Protein AF-A0A2T0FH58-F1 (afdb_monomer)

Sequence (122 aa):
MPPTRQWAKFFLYSGLCIGSGIIFVNYFVPSDEKFLSELSPELKAKYHAEKEIRARANQLMQQKMKDTQDKPAWLQGLKSSQKLERQILEEARKEVEQRTVAGELASERERLRELAEKEKKL

Secondary structure (DSSP, 8-state):
-PPPHHHHHHHHHHHHHHHHHHHHHHHHS--HHHHHHHS-HHHHHHHHHHHHHHHHHHHHHHHHHHHTTTS-TTTS----HHHHHHHHHHHHHHHHHHHHHHHHHHHHHHHHHHHHHHHTT-

pLDDT: mean 84.39, std 9.91, range [54.19, 96.0]

Structure (mmCIF, N/CA/C/O backbone):
data_AF-A0A2T0FH58-F1
#
_entry.id   AF-A0A2T0FH58-F1
#
loop_
_atom_site.group_PDB
_atom_site.id
_atom_site.type_symbol
_atom_site.label_atom_id
_atom_site.label_alt_id
_atom_site.label_comp_id
_atom_site.label_asym_id
_atom_site.label_entity_id
_atom_site.label_seq_id
_atom_site.pdbx_PDB_ins_code
_atom_site.Cartn_x
_atom_site.Cartn_y
_atom_site.Cartn_z
_atom_site.occupancy
_atom_site.B_iso_or_equiv
_atom_site.auth_seq_id
_atom_site.auth_comp_id
_atom_site.auth_asym_id
_atom_site.auth_atom_id
_atom_site.pdbx_PDB_model_num
ATOM 1 N N . MET A 1 1 ? 23.600 -25.531 -36.466 1.00 60.72 1 MET A N 1
ATOM 2 C CA . MET A 1 1 ? 24.921 -25.402 -35.809 1.00 60.72 1 MET A CA 1
ATOM 3 C C . MET A 1 1 ? 24.726 -25.652 -34.323 1.00 60.72 1 MET A C 1
ATOM 5 O O . MET A 1 1 ? 23.833 -25.021 -33.767 1.00 60.72 1 MET A O 1
ATOM 9 N N . PRO A 1 2 ? 25.454 -26.588 -33.690 1.00 70.81 2 PRO A N 1
ATOM 10 C CA . PRO A 1 2 ? 25.333 -26.796 -32.251 1.00 70.81 2 PRO A CA 1
ATOM 11 C C . PRO A 1 2 ? 25.766 -25.521 -31.508 1.00 70.81 2 PRO A C 1
ATOM 13 O O . PRO A 1 2 ? 26.695 -24.849 -31.970 1.00 70.81 2 PRO A O 1
ATOM 16 N N . PRO A 1 3 ? 25.122 -25.167 -30.381 1.00 68.00 3 PRO A N 1
ATOM 17 C CA . PRO A 1 3 ? 25.589 -24.062 -29.558 1.00 68.00 3 PRO A CA 1
ATOM 18 C C . PRO A 1 3 ? 27.035 -24.352 -29.152 1.00 68.00 3 PRO A C 1
ATOM 20 O O . PRO A 1 3 ? 27.355 -25.424 -28.633 1.00 68.00 3 PRO A O 1
ATOM 23 N N . THR A 1 4 ? 27.941 -23.420 -29.439 1.00 82.62 4 THR A N 1
ATOM 24 C CA . THR A 1 4 ? 29.345 -23.577 -29.054 1.00 82.62 4 THR A CA 1
ATOM 25 C C . THR A 1 4 ? 29.445 -23.645 -27.525 1.00 82.62 4 THR A C 1
ATOM 27 O O . THR A 1 4 ? 28.585 -23.129 -26.807 1.00 82.62 4 THR A O 1
ATOM 30 N N . ARG A 1 5 ? 30.512 -24.261 -26.989 1.00 83.88 5 ARG A N 1
ATOM 31 C CA . ARG A 1 5 ? 30.723 -24.421 -25.529 1.00 83.88 5 ARG A CA 1
ATOM 32 C C . ARG A 1 5 ? 30.584 -23.110 -24.733 1.00 83.88 5 ARG A C 1
ATOM 34 O O . ARG A 1 5 ? 30.316 -23.152 -23.538 1.00 83.88 5 ARG A O 1
ATOM 41 N N . GLN A 1 6 ? 30.774 -21.958 -25.375 1.00 83.44 6 GLN A N 1
ATOM 42 C CA . GLN A 1 6 ? 30.623 -20.633 -24.769 1.00 83.44 6 GLN A CA 1
ATOM 43 C C . GLN A 1 6 ? 29.151 -20.259 -24.520 1.00 83.44 6 GLN A C 1
ATOM 45 O O . GLN A 1 6 ? 28.831 -19.768 -23.441 1.00 83.44 6 GLN A O 1
ATOM 50 N N . TRP A 1 7 ? 28.244 -20.572 -25.451 1.00 86.88 7 TRP A N 1
ATOM 51 C CA . TRP A 1 7 ? 26.806 -20.324 -25.283 1.00 86.88 7 TRP A CA 1
ATOM 52 C C . TRP A 1 7 ? 26.197 -21.201 -24.187 1.00 86.88 7 TRP A C 1
ATOM 54 O O . TRP A 1 7 ? 25.405 -20.717 -23.385 1.00 86.88 7 TRP A O 1
ATOM 64 N N . ALA A 1 8 ? 26.632 -22.461 -24.078 1.00 87.38 8 ALA A N 1
ATOM 65 C CA . ALA A 1 8 ? 26.201 -23.346 -22.993 1.00 87.38 8 ALA A CA 1
ATOM 66 C C . ALA A 1 8 ? 26.561 -22.784 -21.602 1.00 87.38 8 ALA A C 1
ATOM 68 O O . ALA A 1 8 ? 25.734 -22.800 -20.693 1.00 87.38 8 ALA A O 1
ATOM 69 N N . LYS A 1 9 ? 27.770 -22.222 -21.447 1.00 87.12 9 LYS A N 1
ATOM 70 C CA . LYS A 1 9 ? 28.185 -21.548 -20.205 1.00 87.12 9 LYS A CA 1
ATOM 71 C C . LYS A 1 9 ? 27.330 -20.315 -19.918 1.00 87.12 9 LYS A C 1
ATOM 73 O O . LYS A 1 9 ? 26.918 -20.121 -18.783 1.00 87.12 9 LYS A O 1
ATOM 78 N N . PHE A 1 10 ? 27.038 -19.504 -20.933 1.00 91.69 10 PHE A N 1
ATOM 79 C CA . PHE A 1 10 ? 26.206 -18.310 -20.781 1.00 91.69 10 PHE A CA 1
ATOM 80 C C . PHE A 1 10 ? 24.790 -18.639 -20.282 1.00 91.69 10 PHE A C 1
ATOM 82 O O . PHE A 1 10 ? 24.310 -18.016 -19.333 1.00 91.69 10 PHE A O 1
ATOM 89 N N . PHE A 1 11 ? 24.143 -19.660 -20.853 1.00 90.81 11 PHE A N 1
ATOM 90 C CA . PHE A 1 11 ? 22.833 -20.121 -20.378 1.00 90.81 11 PHE A CA 1
ATOM 91 C C . PHE A 1 11 ? 22.890 -20.683 -18.954 1.00 90.81 11 PHE A C 1
ATOM 93 O O . PHE A 1 11 ? 21.988 -20.429 -18.160 1.00 90.81 11 PHE A O 1
ATOM 100 N N . LEU A 1 12 ? 23.972 -21.379 -18.596 1.00 93.75 12 LEU A N 1
ATOM 101 C CA . LEU A 1 12 ? 24.162 -21.882 -17.237 1.00 93.75 12 LEU A CA 1
ATOM 102 C C . LEU A 1 12 ? 24.313 -20.742 -16.219 1.00 93.75 12 LEU A C 1
ATOM 104 O O . LEU A 1 12 ? 23.627 -20.743 -15.203 1.00 93.75 12 LEU A O 1
ATOM 108 N N . TYR A 1 13 ? 25.171 -19.752 -16.487 1.00 95.19 13 TYR A N 1
ATOM 109 C CA . TYR A 1 13 ? 25.380 -18.621 -15.576 1.00 95.19 13 TYR A CA 1
ATOM 110 C C . TYR A 1 13 ? 24.146 -17.722 -15.461 1.00 95.19 13 TYR A C 1
ATOM 112 O O . TYR A 1 13 ? 23.808 -17.295 -14.360 1.00 95.19 13 TYR A O 1
ATOM 120 N N . SER A 1 14 ? 23.454 -17.452 -16.571 1.00 91.50 14 SER A N 1
ATOM 121 C CA . SER A 1 14 ? 22.208 -16.674 -16.544 1.00 91.50 14 SER A CA 1
ATOM 122 C C . SER A 1 14 ? 21.100 -17.412 -15.792 1.00 91.50 14 SER A C 1
ATOM 124 O O . SER A 1 14 ? 20.460 -16.817 -14.927 1.00 91.50 14 SER A O 1
ATOM 126 N N . GLY A 1 15 ? 20.937 -18.716 -16.032 1.00 95.31 15 GLY A N 1
ATOM 127 C CA . GLY A 1 15 ? 20.009 -19.556 -15.277 1.00 95.31 15 GLY A CA 1
ATOM 128 C C . GLY A 1 15 ? 20.339 -19.598 -13.784 1.00 95.31 15 GLY A C 1
ATOM 129 O O . GLY A 1 15 ? 19.440 -19.475 -12.959 1.00 95.31 15 GLY A O 1
ATOM 130 N N . LEU A 1 16 ? 21.623 -19.690 -13.427 1.00 96.00 16 LEU A N 1
ATOM 131 C CA . LEU A 1 16 ? 22.069 -19.685 -12.032 1.00 96.00 16 LEU A CA 1
ATOM 132 C C . LEU A 1 16 ? 21.828 -18.331 -11.348 1.00 96.00 16 LEU A C 1
ATOM 134 O O . LEU A 1 16 ? 21.441 -18.307 -10.187 1.00 96.00 16 LEU A O 1
ATOM 138 N N . CYS A 1 17 ? 22.012 -17.218 -12.061 1.00 94.25 17 CYS A N 1
A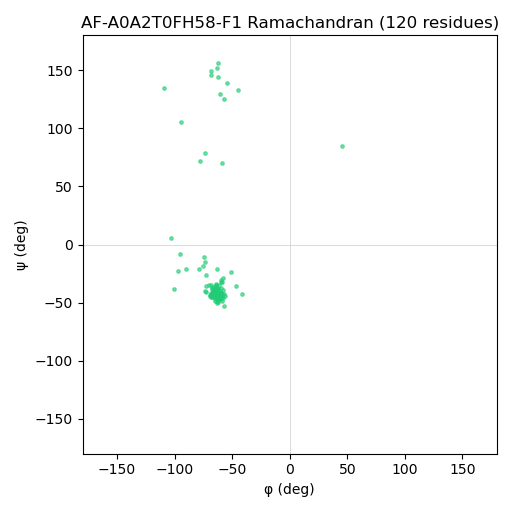TOM 139 C CA . CYS A 1 17 ? 21.757 -15.869 -11.548 1.00 94.25 17 CYS A CA 1
ATOM 140 C C . CYS A 1 17 ? 20.257 -15.608 -11.321 1.00 94.25 17 CYS A C 1
ATOM 142 O O . CYS A 1 17 ? 19.853 -15.085 -10.286 1.00 94.25 17 CYS A O 1
ATOM 144 N N . ILE A 1 18 ? 19.407 -16.021 -12.265 1.00 94.12 18 ILE A N 1
ATOM 145 C CA . ILE A 1 18 ? 17.950 -15.888 -12.124 1.00 94.12 18 ILE A CA 1
ATOM 146 C C . ILE A 1 18 ? 17.440 -16.833 -11.028 1.00 94.12 18 ILE A C 1
ATOM 148 O O . ILE A 1 18 ? 16.658 -16.431 -10.166 1.00 94.12 18 ILE A O 1
ATOM 152 N N . GLY A 1 19 ? 17.918 -18.079 -11.027 1.00 94.44 19 GLY A N 1
ATOM 153 C CA . GLY A 1 19 ? 17.563 -19.080 -10.026 1.00 94.44 19 GLY A CA 1
ATOM 154 C C . GLY A 1 19 ? 17.975 -18.667 -8.614 1.00 94.44 19 GLY A C 1
ATOM 155 O O . GLY A 1 19 ? 17.174 -18.797 -7.689 1.00 94.44 19 GLY A O 1
ATOM 156 N N . SER A 1 20 ? 19.178 -18.107 -8.441 1.00 94.00 20 SER A N 1
ATOM 157 C CA . SER A 1 20 ? 19.626 -17.605 -7.138 1.00 94.00 20 SER A CA 1
ATOM 158 C C . SER A 1 20 ? 18.767 -16.441 -6.648 1.00 94.00 20 SER A C 1
ATOM 160 O O . SER A 1 20 ? 18.435 -16.410 -5.466 1.00 94.00 20 SER A O 1
ATOM 162 N N . GLY A 1 21 ? 18.331 -15.546 -7.541 1.00 90.81 21 GLY A N 1
ATOM 163 C CA . GLY A 1 21 ? 17.406 -14.462 -7.206 1.00 90.81 21 GLY A CA 1
ATOM 164 C C . GLY A 1 21 ? 16.067 -14.969 -6.663 1.00 90.81 21 GLY A C 1
ATOM 165 O O . GLY A 1 21 ? 15.609 -14.503 -5.622 1.00 90.81 21 GLY A O 1
ATOM 166 N N . ILE A 1 22 ? 15.467 -15.970 -7.314 1.00 90.25 22 ILE A N 1
ATOM 167 C CA . ILE A 1 22 ? 14.194 -16.561 -6.867 1.00 90.25 22 ILE A CA 1
ATOM 168 C C . ILE A 1 22 ? 14.354 -17.239 -5.500 1.00 90.25 22 ILE A C 1
ATOM 170 O O . ILE A 1 22 ? 13.518 -17.051 -4.614 1.00 90.25 22 ILE A O 1
ATOM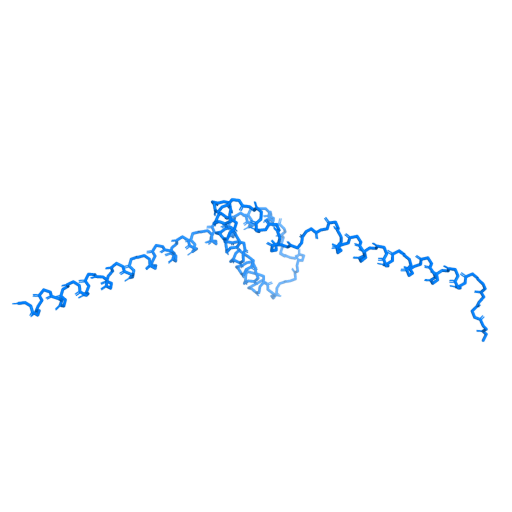 174 N N . ILE A 1 23 ? 15.442 -17.993 -5.306 1.00 91.06 23 ILE A N 1
ATOM 175 C CA . ILE A 1 23 ? 15.748 -18.634 -4.019 1.00 91.06 23 ILE A CA 1
ATOM 176 C C . ILE A 1 23 ? 15.908 -17.575 -2.926 1.00 91.06 23 ILE A C 1
ATOM 178 O O . ILE A 1 23 ? 15.355 -17.731 -1.839 1.00 91.06 23 ILE A O 1
ATOM 182 N N . PHE A 1 24 ? 16.613 -16.479 -3.218 1.00 90.94 24 PHE A N 1
ATOM 183 C CA . PHE A 1 24 ? 16.807 -15.392 -2.264 1.00 90.94 24 PHE A CA 1
ATOM 184 C C . PHE A 1 24 ? 15.486 -14.760 -1.833 1.00 90.94 24 PHE A C 1
ATOM 186 O O . PHE A 1 24 ? 15.255 -14.585 -0.639 1.00 90.94 24 PHE A O 1
ATOM 193 N N . VAL A 1 25 ? 14.601 -14.463 -2.787 1.00 86.12 25 VAL A N 1
ATOM 194 C CA . VAL A 1 25 ? 13.288 -13.879 -2.489 1.00 86.12 25 VAL A CA 1
ATOM 195 C C . VAL A 1 25 ? 12.465 -14.815 -1.608 1.00 86.12 25 VAL A C 1
ATOM 197 O O . VAL A 1 25 ? 11.899 -14.368 -0.620 1.00 86.12 25 VAL A O 1
ATOM 200 N N . ASN A 1 26 ? 12.438 -16.112 -1.910 1.00 82.94 26 ASN A N 1
ATOM 201 C CA . ASN A 1 26 ? 11.611 -17.053 -1.155 1.00 82.94 26 ASN A CA 1
ATOM 202 C C . ASN A 1 26 ? 12.153 -17.356 0.257 1.00 82.94 26 ASN A C 1
ATOM 204 O O . ASN A 1 26 ? 11.387 -17.735 1.140 1.00 82.94 26 ASN A O 1
ATOM 208 N N . TYR A 1 27 ? 13.468 -17.228 0.471 1.00 83.00 27 TYR A N 1
ATOM 209 C CA . TYR A 1 27 ? 14.107 -17.609 1.736 1.00 83.00 27 TYR A CA 1
ATOM 210 C C . TYR A 1 27 ? 14.394 -16.427 2.670 1.00 83.00 27 TYR A C 1
ATOM 212 O O . TYR A 1 27 ? 14.255 -16.564 3.882 1.00 83.00 27 TYR A O 1
ATOM 220 N N . PHE A 1 28 ? 14.801 -15.273 2.130 1.00 80.69 28 PHE A N 1
ATOM 221 C CA . PHE A 1 28 ? 15.206 -14.113 2.936 1.00 80.69 28 PHE A CA 1
ATOM 222 C C . PHE A 1 28 ? 14.096 -13.081 3.131 1.00 80.69 28 PHE A C 1
ATOM 224 O O . PHE A 1 28 ? 14.164 -12.311 4.086 1.00 80.69 28 PHE A O 1
ATOM 231 N N . VAL A 1 29 ? 13.086 -13.041 2.258 1.00 79.69 29 VAL A N 1
ATOM 232 C CA . VAL A 1 29 ? 11.951 -12.127 2.420 1.00 79.69 29 VAL A CA 1
ATOM 233 C C . VAL A 1 29 ? 10.835 -12.881 3.149 1.00 79.69 29 VAL A C 1
ATOM 235 O O . VAL A 1 29 ? 10.203 -13.750 2.543 1.00 79.69 29 VAL A O 1
ATOM 238 N N . PRO A 1 30 ? 10.579 -12.611 4.447 1.00 69.75 30 PRO A N 1
ATOM 239 C CA . PRO A 1 30 ? 9.428 -13.193 5.119 1.00 69.75 30 PRO A CA 1
ATOM 240 C C . PRO A 1 30 ? 8.162 -12.726 4.396 1.00 69.75 30 PRO A C 1
ATOM 242 O O . PRO A 1 30 ? 7.985 -11.536 4.146 1.00 69.75 30 PRO A O 1
ATOM 245 N N . SER A 1 31 ? 7.281 -13.666 4.049 1.00 70.38 31 SER A N 1
ATOM 246 C CA . SER A 1 31 ? 5.966 -13.341 3.491 1.00 70.38 31 SER A CA 1
ATOM 247 C C . SER A 1 31 ? 5.233 -12.381 4.428 1.00 70.38 31 SER A C 1
ATOM 249 O O . SER A 1 31 ? 5.252 -12.611 5.640 1.00 70.38 31 SER A O 1
ATOM 251 N N . ASP A 1 32 ? 4.543 -11.380 3.882 1.00 72.44 32 ASP A N 1
ATOM 252 C CA . ASP A 1 32 ? 3.830 -10.349 4.652 1.00 72.44 32 ASP A CA 1
ATOM 253 C C . ASP A 1 32 ? 2.971 -10.923 5.792 1.00 72.44 32 ASP A C 1
ATOM 255 O O . ASP A 1 32 ? 2.896 -10.340 6.868 1.00 72.44 32 ASP A O 1
ATOM 259 N N . GLU A 1 33 ? 2.364 -12.095 5.594 1.00 71.81 33 GLU A N 1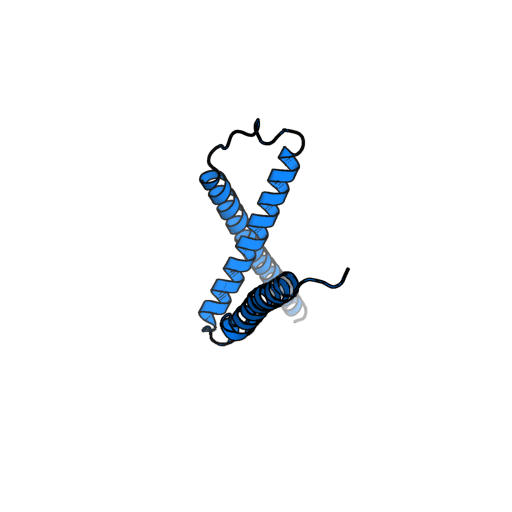
ATOM 260 C CA . GLU A 1 33 ? 1.555 -12.784 6.607 1.00 71.81 33 GLU A CA 1
ATOM 261 C C . GLU A 1 33 ? 2.370 -13.276 7.810 1.00 71.81 33 GLU A C 1
ATOM 263 O O . GLU A 1 33 ? 1.926 -13.145 8.950 1.00 71.81 33 GLU A O 1
ATOM 268 N N . LYS A 1 34 ? 3.580 -13.798 7.574 1.00 74.56 34 LYS A N 1
ATOM 269 C CA . LYS A 1 34 ? 4.504 -14.224 8.638 1.00 74.56 34 LYS A CA 1
ATOM 270 C C . LYS A 1 34 ? 4.993 -13.018 9.425 1.00 74.56 34 LYS A C 1
ATOM 272 O O . LYS A 1 34 ? 4.903 -13.030 10.648 1.00 74.56 34 LYS A O 1
ATOM 277 N N . PHE A 1 35 ? 5.380 -11.949 8.730 1.00 78.38 35 PHE A N 1
ATOM 278 C CA . PHE A 1 35 ? 5.737 -10.686 9.371 1.00 78.38 35 PHE A CA 1
ATOM 279 C C . PHE A 1 35 ? 4.571 -10.162 10.221 1.00 78.38 35 PHE A C 1
ATOM 281 O O . PHE A 1 35 ? 4.713 -9.974 11.425 1.00 78.38 35 PHE A O 1
ATOM 288 N N . LEU A 1 36 ? 3.372 -10.037 9.645 1.00 76.94 36 LEU A N 1
ATOM 289 C CA . LEU A 1 36 ? 2.181 -9.598 10.373 1.00 76.94 36 LEU A CA 1
ATOM 290 C C . LEU A 1 36 ? 1.828 -10.517 11.541 1.00 76.94 36 LEU A C 1
ATOM 292 O O . LEU A 1 36 ? 1.275 -10.027 12.518 1.00 76.94 36 LEU A O 1
ATOM 296 N N . SER A 1 37 ? 2.112 -11.819 11.482 1.00 78.81 37 SER A N 1
ATOM 297 C CA . SER A 1 37 ? 1.851 -12.742 12.591 1.00 78.81 37 SER A CA 1
ATOM 298 C C . SER A 1 37 ? 2.726 -12.450 13.816 1.00 78.81 37 SER A C 1
ATOM 300 O O . SER A 1 37 ? 2.205 -12.487 14.931 1.00 78.81 37 SER A O 1
ATOM 302 N N . GLU A 1 38 ? 3.980 -12.049 13.592 1.00 82.62 38 GLU A N 1
ATOM 303 C CA . GLU A 1 38 ? 4.987 -11.737 14.615 1.00 82.62 38 GLU A CA 1
ATOM 304 C C . GLU A 1 38 ? 4.798 -10.348 15.250 1.00 82.62 38 GLU A C 1
ATOM 306 O O . GLU A 1 38 ? 5.259 -10.108 16.367 1.00 82.62 38 GLU A O 1
ATOM 311 N N . LEU A 1 39 ? 4.096 -9.426 14.578 1.00 82.25 39 LEU A N 1
ATOM 312 C CA . LEU A 1 39 ? 3.826 -8.089 15.118 1.00 82.25 39 LEU A CA 1
ATOM 313 C C . LEU A 1 39 ? 2.870 -8.147 16.323 1.00 82.25 39 LEU A C 1
ATOM 315 O O . LEU A 1 39 ? 1.950 -8.966 16.388 1.00 82.25 39 LEU A O 1
ATOM 319 N N . SER A 1 40 ? 3.028 -7.209 17.261 1.00 86.94 40 SER A N 1
ATOM 320 C CA . SER A 1 40 ? 2.060 -7.016 18.347 1.00 86.94 40 SER A CA 1
ATOM 321 C C . SER A 1 40 ? 0.684 -6.602 17.789 1.00 86.94 40 SER A C 1
ATOM 323 O O . SER A 1 40 ? 0.613 -5.969 16.729 1.00 86.94 40 SER A O 1
ATOM 325 N N . PRO A 1 41 ? -0.434 -6.923 18.473 1.00 85.50 41 PRO A N 1
ATOM 326 C CA . PRO A 1 41 ? -1.778 -6.598 17.980 1.00 85.50 41 PRO A CA 1
ATOM 327 C C . PRO A 1 41 ? -1.982 -5.090 17.759 1.00 85.50 41 PRO A C 1
ATOM 329 O O . PRO A 1 41 ? -2.664 -4.691 16.816 1.00 85.50 41 PRO A O 1
ATOM 332 N N . GLU A 1 42 ? -1.333 -4.248 18.567 1.00 84.62 42 GLU A N 1
ATOM 333 C CA . GLU A 1 42 ? -1.353 -2.791 18.403 1.00 84.62 42 GLU A CA 1
ATOM 334 C C . GLU A 1 42 ? -0.686 -2.352 17.090 1.00 84.62 42 GLU A C 1
ATOM 336 O O . GLU A 1 42 ? -1.225 -1.525 16.349 1.00 84.62 42 GLU A O 1
ATOM 341 N N . LEU A 1 43 ? 0.475 -2.927 16.764 1.00 84.75 43 LEU A N 1
ATOM 342 C CA . LEU A 1 43 ? 1.182 -2.601 15.530 1.00 84.75 43 LEU A CA 1
ATOM 343 C C . LEU A 1 43 ? 0.424 -3.096 14.293 1.00 84.75 43 LEU A C 1
ATOM 345 O O . LEU A 1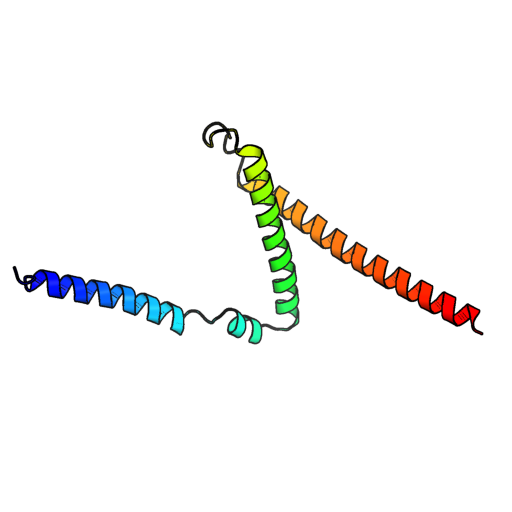 43 ? 0.417 -2.403 13.276 1.00 84.75 43 LEU A O 1
ATOM 349 N N . LYS A 1 44 ? -0.260 -4.246 14.377 1.00 87.88 44 LYS A N 1
ATOM 350 C CA . LYS A 1 44 ? -1.133 -4.722 13.291 1.00 87.88 44 LYS A CA 1
ATOM 351 C C . LYS A 1 44 ? -2.252 -3.724 13.013 1.00 87.88 44 LYS A C 1
ATOM 353 O O . LYS A 1 44 ? -2.466 -3.365 11.859 1.00 87.88 44 LYS A O 1
ATOM 358 N N . ALA A 1 45 ? -2.926 -3.233 14.055 1.00 88.62 45 ALA A N 1
ATOM 359 C CA . ALA A 1 45 ? -3.988 -2.239 13.903 1.00 88.62 45 ALA A CA 1
ATOM 360 C C . ALA A 1 45 ? -3.477 -0.955 13.224 1.00 88.62 45 ALA A C 1
ATOM 362 O O . ALA A 1 45 ? -4.091 -0.474 12.272 1.00 88.62 45 ALA A O 1
ATOM 363 N N . LYS A 1 46 ? -2.304 -0.454 13.640 1.00 87.31 46 LYS A N 1
ATOM 364 C CA . LYS A 1 46 ? -1.646 0.699 12.999 1.00 87.31 46 LYS A CA 1
ATOM 365 C C . LYS A 1 46 ? -1.299 0.433 11.533 1.00 87.31 46 LYS A C 1
ATOM 367 O O . LYS A 1 46 ? -1.583 1.273 10.683 1.00 87.31 46 LYS A O 1
ATOM 372 N N . TYR A 1 47 ? -0.742 -0.738 11.224 1.00 88.62 47 TYR A N 1
ATOM 373 C CA . TYR A 1 47 ? -0.420 -1.131 9.852 1.00 88.62 47 TYR A CA 1
ATOM 374 C C . TYR A 1 47 ? -1.667 -1.178 8.964 1.00 88.62 47 TYR A C 1
ATOM 376 O O . TYR A 1 47 ? -1.648 -0.648 7.856 1.00 88.62 47 TYR A O 1
ATOM 384 N N . HIS A 1 48 ? -2.760 -1.780 9.439 1.00 88.38 48 HIS A N 1
ATOM 385 C CA . HIS A 1 48 ? -4.008 -1.852 8.681 1.00 88.38 48 HIS A CA 1
ATOM 386 C C . HIS A 1 48 ? -4.608 -0.464 8.429 1.00 88.38 48 HIS A C 1
ATOM 388 O O . HIS A 1 48 ? -4.977 -0.175 7.290 1.00 88.38 48 HIS A O 1
ATOM 394 N N . ALA A 1 49 ? -4.618 0.408 9.442 1.00 88.25 49 ALA A N 1
ATOM 395 C CA . ALA A 1 49 ? -5.071 1.790 9.296 1.00 88.25 49 ALA A CA 1
ATOM 396 C C . ALA A 1 49 ? -4.231 2.561 8.261 1.00 88.25 49 ALA A C 1
ATOM 398 O O . ALA A 1 49 ? -4.762 3.263 7.401 1.00 88.25 49 ALA A O 1
ATOM 399 N N . GLU A 1 50 ? -2.906 2.398 8.285 1.00 89.62 50 GLU A N 1
ATOM 400 C CA . GLU A 1 50 ? -2.027 3.076 7.332 1.00 89.62 50 GLU A CA 1
ATOM 401 C C . GLU A 1 50 ? -2.122 2.486 5.915 1.00 89.62 50 GLU A C 1
ATOM 403 O O . GLU A 1 50 ? -2.083 3.221 4.925 1.00 89.62 50 GLU A O 1
ATOM 408 N N . LYS A 1 51 ? -2.300 1.165 5.796 1.00 90.88 51 LYS A N 1
ATOM 409 C CA . LYS A 1 51 ? -2.511 0.475 4.518 1.00 90.88 51 LYS A CA 1
ATOM 410 C C . LYS A 1 51 ? -3.755 0.998 3.804 1.00 90.88 51 LYS A C 1
ATOM 412 O O . LYS A 1 51 ? -3.703 1.215 2.593 1.00 90.88 51 LYS A O 1
ATOM 417 N N . GLU A 1 52 ? -4.840 1.236 4.536 1.00 92.62 52 GLU A N 1
ATOM 418 C CA . GLU A 1 52 ? -6.065 1.812 3.982 1.00 92.62 52 GLU A CA 1
ATOM 419 C C . GLU A 1 52 ? -5.836 3.236 3.455 1.00 92.62 52 GLU A C 1
ATOM 421 O O . GLU A 1 52 ? -6.177 3.534 2.307 1.00 92.62 52 GLU A O 1
ATOM 426 N N . ILE A 1 53 ? -5.169 4.090 4.240 1.00 92.25 53 ILE A N 1
ATOM 427 C CA . ILE A 1 53 ? -4.835 5.464 3.833 1.00 92.25 53 ILE A CA 1
ATOM 428 C C . ILE A 1 53 ? -3.982 5.461 2.558 1.00 92.25 53 ILE A C 1
ATOM 430 O O . ILE A 1 53 ? -4.259 6.218 1.628 1.00 92.25 53 ILE A O 1
ATOM 434 N N . ARG A 1 54 ? -2.973 4.584 2.468 1.00 90.81 54 ARG A N 1
ATOM 435 C CA . ARG A 1 54 ? -2.121 4.462 1.272 1.00 90.81 54 ARG A CA 1
ATOM 436 C C . ARG A 1 54 ? -2.897 3.962 0.057 1.00 90.81 54 ARG A C 1
ATOM 438 O O . ARG A 1 54 ? -2.729 4.498 -1.037 1.00 90.81 54 ARG A O 1
ATOM 445 N N . ALA A 1 55 ? -3.759 2.961 0.233 1.00 93.19 55 ALA A N 1
ATOM 446 C CA . ALA A 1 55 ? -4.611 2.465 -0.844 1.00 93.19 55 ALA A CA 1
ATOM 447 C C . ALA A 1 55 ? -5.516 3.582 -1.384 1.00 93.19 55 ALA A C 1
ATOM 449 O O . ALA A 1 55 ? -5.635 3.750 -2.600 1.00 93.19 55 ALA A O 1
ATOM 450 N N . ARG A 1 56 ? -6.084 4.400 -0.490 1.00 92.00 56 ARG A N 1
ATOM 451 C CA . ARG A 1 56 ? -6.920 5.537 -0.873 1.00 92.00 56 ARG A CA 1
ATOM 452 C C . ARG A 1 56 ? -6.126 6.655 -1.544 1.00 92.00 56 ARG A C 1
ATOM 454 O O . ARG A 1 56 ? -6.550 7.150 -2.585 1.00 92.00 56 ARG A O 1
ATOM 461 N N . ALA A 1 57 ? -4.956 7.001 -1.013 1.00 90.62 57 ALA A N 1
ATOM 462 C CA . ALA A 1 57 ? -4.059 7.982 -1.619 1.00 90.62 57 ALA A CA 1
ATOM 463 C C . ALA A 1 57 ? -3.677 7.583 -3.055 1.00 90.62 57 ALA A C 1
ATOM 465 O O . ALA A 1 57 ? -3.746 8.406 -3.965 1.00 90.62 57 ALA A O 1
ATOM 466 N N . ASN A 1 58 ? -3.375 6.303 -3.291 1.00 89.06 58 ASN A N 1
ATOM 467 C CA . ASN A 1 58 ? -3.082 5.792 -4.630 1.00 89.06 58 ASN A CA 1
ATOM 468 C C . ASN A 1 58 ? -4.290 5.884 -5.576 1.00 89.06 58 ASN A C 1
ATOM 470 O O . ASN A 1 58 ? -4.119 6.205 -6.750 1.00 89.06 58 ASN A O 1
ATOM 474 N N . GLN A 1 59 ? -5.509 5.633 -5.087 1.00 92.06 59 GLN A N 1
ATOM 475 C CA . GLN A 1 59 ? -6.730 5.812 -5.882 1.00 92.06 59 GLN A CA 1
ATOM 476 C C . GLN A 1 59 ? -6.944 7.279 -6.272 1.00 92.06 59 GLN A C 1
ATOM 478 O O . GLN A 1 59 ? -7.215 7.565 -7.436 1.00 92.06 59 GLN A O 1
ATOM 483 N N . LEU A 1 60 ? -6.780 8.206 -5.324 1.00 89.00 60 LEU A N 1
ATOM 484 C CA . LEU A 1 60 ? -6.891 9.646 -5.575 1.00 89.00 60 LEU A CA 1
ATOM 485 C C . LEU A 1 60 ? -5.812 10.131 -6.552 1.00 89.00 60 LEU A C 1
ATOM 487 O O . LEU A 1 60 ? -6.097 10.923 -7.447 1.00 89.00 60 LEU A O 1
ATOM 491 N N . MET A 1 61 ? -4.586 9.616 -6.430 1.00 85.88 61 MET A N 1
ATOM 492 C CA . MET A 1 61 ? -3.503 9.892 -7.373 1.00 85.88 61 MET A CA 1
ATOM 493 C C . MET A 1 61 ? -3.889 9.453 -8.792 1.00 85.88 61 MET A C 1
ATOM 495 O O . MET A 1 61 ? -3.774 10.236 -9.730 1.00 85.88 61 MET A O 1
ATOM 499 N N . GLN A 1 62 ? -4.406 8.230 -8.950 1.00 86.69 62 GLN A N 1
ATOM 500 C CA . GLN A 1 62 ? -4.860 7.727 -10.248 1.00 86.69 62 GLN A CA 1
ATOM 501 C C . GLN A 1 62 ? -6.014 8.552 -10.827 1.00 86.69 62 GLN A C 1
ATOM 503 O O . GLN A 1 62 ? -6.048 8.778 -12.034 1.00 86.69 62 GLN A O 1
ATOM 508 N N . GLN A 1 63 ? -6.948 9.016 -9.993 1.00 87.38 63 GLN A N 1
ATOM 509 C CA . GLN A 1 63 ? -8.027 9.908 -10.429 1.00 87.38 63 GLN A CA 1
ATOM 510 C C . GLN A 1 63 ? -7.470 11.238 -10.948 1.00 87.38 63 GLN A C 1
ATOM 512 O O . GLN A 1 63 ? -7.751 11.606 -12.084 1.00 87.38 63 GLN A O 1
ATOM 517 N N . LYS A 1 64 ? -6.577 11.888 -10.194 1.00 82.25 64 LYS A N 1
ATOM 518 C CA . LYS A 1 64 ? -5.934 13.145 -10.620 1.00 82.25 64 LYS A CA 1
ATOM 519 C C . LYS A 1 64 ? -5.107 12.974 -11.900 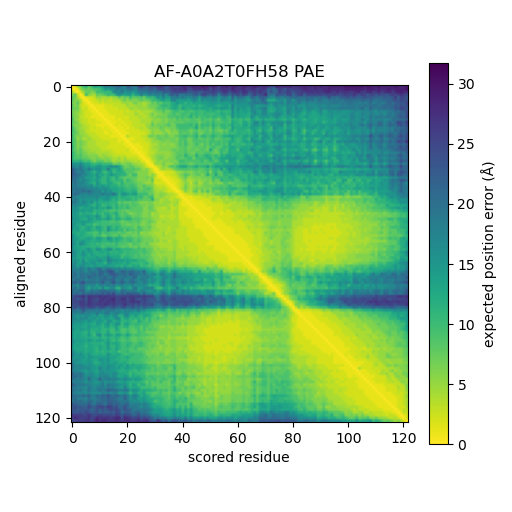1.00 82.25 64 LYS A C 1
ATOM 521 O O . LYS A 1 64 ? -5.056 13.873 -12.738 1.00 82.25 64 LYS A O 1
ATOM 526 N N . MET A 1 65 ? -4.479 11.812 -12.081 1.00 78.62 65 MET A N 1
ATOM 527 C CA . MET A 1 65 ? -3.775 11.474 -13.321 1.00 78.62 65 MET A CA 1
ATOM 528 C C . MET A 1 65 ? -4.736 11.336 -14.507 1.00 78.62 65 MET A C 1
ATOM 530 O O . MET A 1 65 ? -4.427 11.847 -15.582 1.00 78.62 65 MET A O 1
ATOM 534 N N . LYS A 1 66 ? -5.905 10.706 -14.319 1.00 79.94 66 LYS A N 1
ATOM 535 C CA . LYS A 1 66 ? -6.952 10.619 -15.353 1.00 79.94 66 LYS A CA 1
ATOM 536 C C . LYS A 1 66 ? -7.487 11.997 -15.738 1.00 79.94 66 LYS A C 1
ATOM 538 O O . LYS A 1 66 ? -7.596 12.282 -16.922 1.00 79.94 66 LYS A O 1
ATOM 543 N N . ASP A 1 67 ? -7.713 12.877 -14.766 1.00 73.94 67 ASP A N 1
ATOM 544 C CA . ASP A 1 67 ? -8.171 14.252 -15.026 1.00 73.94 67 ASP A CA 1
ATOM 545 C C . ASP A 1 67 ? -7.150 15.075 -15.832 1.00 73.94 67 ASP A C 1
ATOM 547 O O . ASP A 1 67 ? -7.493 16.069 -16.471 1.00 73.94 67 ASP A O 1
ATOM 551 N N . THR A 1 68 ? -5.879 14.660 -15.822 1.00 70.12 68 THR A N 1
ATOM 552 C CA . THR A 1 68 ? -4.790 15.335 -16.541 1.00 70.12 68 THR A CA 1
ATOM 553 C C . THR A 1 68 ? -4.380 14.601 -17.829 1.00 70.12 68 THR A C 1
ATOM 555 O O . THR A 1 68 ? -3.437 15.014 -18.502 1.00 70.12 68 THR A O 1
ATOM 558 N N . GLN A 1 69 ? -5.096 13.537 -18.209 1.00 68.25 69 GLN A N 1
ATOM 559 C CA . GLN A 1 69 ? -4.757 12.648 -19.325 1.00 68.25 69 GLN A CA 1
ATOM 560 C C . GLN A 1 69 ? -4.668 13.365 -20.685 1.00 68.25 69 GLN A C 1
ATOM 562 O O . GLN A 1 69 ? -3.832 12.999 -21.509 1.00 68.25 69 GLN A O 1
ATOM 567 N N . ASP A 1 70 ? -5.460 14.418 -20.902 1.00 76.62 70 ASP A N 1
ATOM 56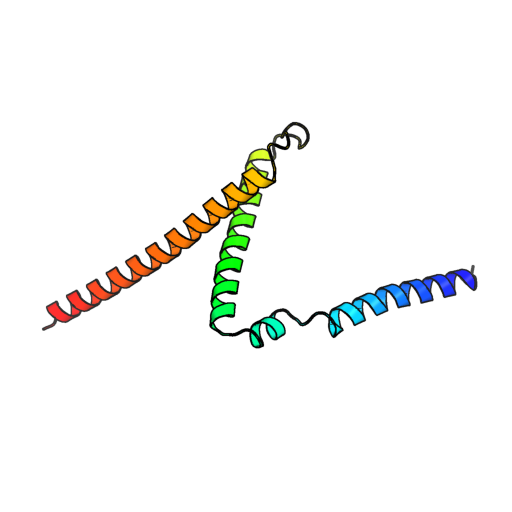8 C CA . ASP A 1 70 ? -5.512 15.150 -22.180 1.00 76.62 70 ASP A CA 1
ATOM 569 C C . ASP A 1 70 ? -4.297 16.056 -22.437 1.00 76.62 70 ASP A C 1
ATOM 571 O O . ASP A 1 70 ? -4.123 16.585 -23.537 1.00 76.62 70 ASP A O 1
ATOM 575 N N . LYS A 1 71 ? -3.439 16.270 -21.432 1.00 76.31 71 LYS A N 1
ATOM 576 C CA . LYS A 1 71 ? -2.262 17.139 -21.549 1.00 76.31 71 LYS A CA 1
ATOM 577 C C . LYS A 1 71 ? -1.000 16.284 -21.549 1.00 76.31 71 LYS A C 1
ATOM 579 O O . LYS A 1 71 ? -0.860 15.422 -20.689 1.00 76.31 71 LYS A O 1
ATOM 584 N N . PRO A 1 72 ? -0.027 16.524 -22.435 1.00 76.38 72 PRO A N 1
ATOM 585 C CA . PRO A 1 72 ? 1.209 15.755 -22.416 1.00 76.38 72 PRO A CA 1
ATOM 586 C C . PRO A 1 72 ? 2.051 16.064 -21.167 1.00 76.38 72 PRO A C 1
ATOM 588 O O . PRO A 1 72 ? 2.090 17.200 -20.685 1.00 76.38 72 PRO A O 1
ATOM 591 N N . ALA A 1 73 ? 2.756 15.050 -20.657 1.00 69.00 73 ALA A N 1
ATOM 592 C CA . ALA A 1 73 ? 3.435 15.087 -19.357 1.00 69.00 73 ALA A CA 1
ATOM 593 C C . ALA A 1 73 ? 4.475 16.217 -19.211 1.00 69.00 73 ALA A C 1
ATOM 595 O O . ALA A 1 73 ? 4.681 16.725 -18.116 1.00 69.00 73 ALA A O 1
ATOM 596 N N . TRP A 1 74 ? 5.100 16.664 -20.305 1.00 71.38 74 TRP A N 1
ATOM 597 C CA . TRP A 1 74 ? 6.086 17.756 -20.284 1.00 71.38 74 TRP A CA 1
ATOM 598 C C . TRP A 1 74 ? 5.466 19.157 -20.128 1.00 71.38 74 TRP A C 1
ATOM 600 O O . TRP A 1 74 ? 6.166 20.097 -19.759 1.00 71.38 74 TRP A O 1
ATOM 610 N N . LEU A 1 75 ? 4.166 19.313 -20.407 1.00 70.12 75 LEU A N 1
ATOM 611 C CA . LEU A 1 75 ? 3.405 20.556 -20.196 1.00 70.12 75 LEU A CA 1
ATOM 612 C C . LEU A 1 75 ? 2.781 20.611 -18.794 1.00 70.12 75 LEU A C 1
ATOM 614 O O . LEU A 1 75 ? 2.485 21.689 -18.273 1.00 70.12 75 LEU A O 1
ATOM 618 N N . GLN A 1 76 ? 2.618 19.450 -18.163 1.00 66.00 76 GLN A N 1
ATOM 619 C CA . GLN A 1 76 ? 2.246 19.308 -16.763 1.00 66.00 76 GLN A CA 1
ATOM 620 C C . GLN A 1 76 ? 3.492 19.560 -15.912 1.00 66.00 76 GLN A C 1
ATOM 622 O O . GLN A 1 76 ? 4.105 18.630 -15.399 1.00 66.00 76 GLN A O 1
ATOM 627 N N . GLY A 1 77 ? 3.939 20.818 -15.840 1.00 59.69 77 GLY A N 1
ATOM 628 C CA . GLY A 1 77 ? 5.147 21.171 -15.097 1.00 59.69 77 GLY A CA 1
ATOM 629 C C . GLY A 1 77 ? 5.159 20.473 -13.737 1.00 59.69 77 GLY A C 1
ATOM 630 O O . GLY A 1 77 ? 4.129 20.475 -13.058 1.00 59.69 77 GLY A O 1
ATOM 631 N N . LEU A 1 78 ? 6.298 19.861 -13.378 1.00 55.09 78 LEU A N 1
ATOM 632 C CA . LEU A 1 78 ? 6.559 19.201 -12.095 1.00 55.09 78 LEU A CA 1
ATOM 633 C C . LEU A 1 78 ? 6.393 20.220 -10.956 1.00 55.09 78 LEU A C 1
ATOM 635 O O . LEU A 1 78 ? 7.361 20.666 -10.343 1.00 55.09 78 LEU A O 1
ATOM 639 N N . LYS A 1 79 ? 5.167 20.650 -10.667 1.00 54.19 79 LYS A N 1
ATOM 640 C CA . LYS A 1 79 ? 4.847 21.507 -9.534 1.00 54.19 79 LYS A CA 1
ATOM 641 C C . LYS A 1 79 ? 4.936 20.622 -8.300 1.00 54.19 79 LYS A C 1
ATOM 643 O O . LYS A 1 79 ? 3.935 20.145 -7.788 1.00 54.19 79 LYS A O 1
ATOM 648 N N . SER A 1 80 ? 6.174 20.382 -7.865 1.00 56.28 80 SER A N 1
ATOM 649 C CA . SER A 1 80 ? 6.567 19.713 -6.625 1.00 56.28 80 SER A CA 1
ATOM 650 C C . SER A 1 80 ? 5.771 18.432 -6.340 1.00 56.28 80 SER A C 1
ATOM 652 O O . SER A 1 80 ? 4.818 18.475 -5.561 1.00 56.28 80 SER A O 1
ATOM 654 N N . SER A 1 81 ? 6.191 17.297 -6.918 1.00 68.56 81 SER A N 1
ATOM 655 C CA . SER A 1 81 ? 5.626 15.956 -6.634 1.00 68.56 81 SER A CA 1
ATOM 656 C C . SER A 1 81 ? 5.3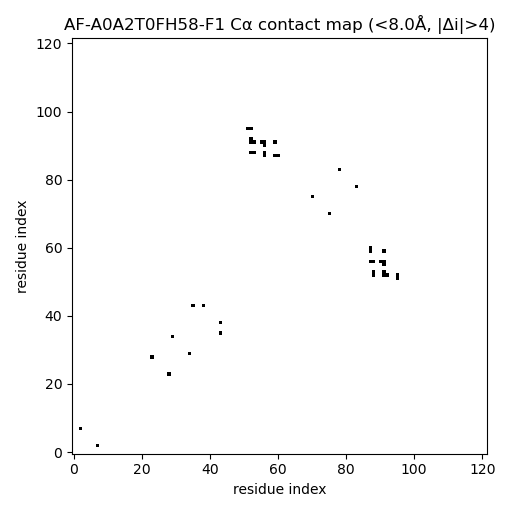62 15.753 -5.139 1.00 68.56 81 SER A C 1
ATOM 658 O O . SER A 1 81 ? 4.273 15.363 -4.742 1.00 68.56 81 SER A O 1
ATOM 660 N N . GLN A 1 82 ? 6.301 16.190 -4.293 1.00 75.50 82 GLN A N 1
ATOM 661 C CA . GLN A 1 82 ? 6.194 16.086 -2.837 1.00 75.50 82 GLN A CA 1
ATOM 662 C C . GLN A 1 82 ? 5.049 16.900 -2.211 1.00 75.50 82 GLN A C 1
ATOM 664 O O . GLN A 1 82 ? 4.459 16.462 -1.227 1.00 75.50 82 GLN A O 1
ATOM 669 N N . LYS A 1 83 ? 4.723 18.094 -2.726 1.00 81.44 83 LYS A N 1
ATOM 670 C CA . LYS A 1 83 ? 3.616 18.902 -2.178 1.00 81.44 83 LYS A CA 1
ATOM 671 C C . LYS A 1 83 ? 2.272 18.301 -2.571 1.00 81.44 83 LYS A C 1
ATOM 673 O O . LYS A 1 83 ? 1.367 18.257 -1.744 1.00 81.44 83 LYS A O 1
ATOM 678 N N . LEU A 1 84 ? 2.163 17.829 -3.812 1.00 81.75 84 LEU A N 1
ATOM 679 C CA . LEU A 1 84 ? 0.963 17.170 -4.316 1.00 81.75 84 LEU A CA 1
ATOM 680 C C . LEU A 1 84 ? 0.718 15.839 -3.593 1.00 81.75 84 LEU A C 1
ATOM 682 O O . LEU A 1 84 ? -0.395 15.591 -3.143 1.00 81.75 84 LEU A O 1
ATOM 686 N N . GLU A 1 85 ? 1.759 15.029 -3.403 1.00 83.62 85 GLU A N 1
ATOM 687 C CA . GLU A 1 85 ? 1.698 13.787 -2.623 1.00 83.62 85 GLU A CA 1
ATOM 688 C C . GLU A 1 85 ? 1.231 14.035 -1.188 1.00 83.62 85 GLU A C 1
ATOM 690 O O . GLU A 1 85 ? 0.332 13.346 -0.713 1.00 83.62 85 GLU A O 1
ATOM 695 N N . ARG A 1 86 ? 1.776 15.055 -0.508 1.00 87.12 86 ARG A N 1
ATOM 696 C CA . ARG A 1 86 ? 1.331 15.426 0.846 1.00 87.12 86 ARG A CA 1
ATOM 697 C C . ARG A 1 86 ? -0.139 15.834 0.876 1.00 87.12 86 ARG A C 1
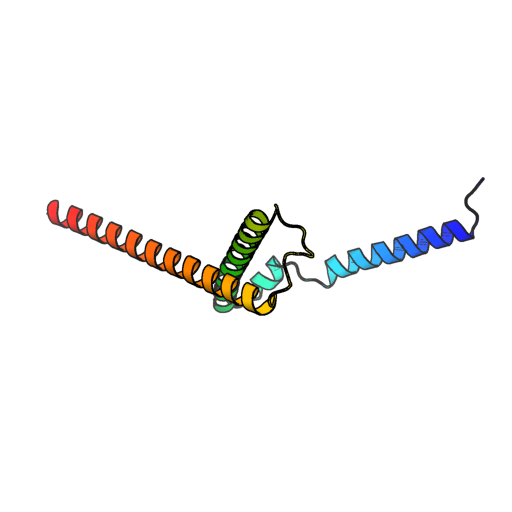ATOM 699 O O . ARG A 1 86 ? -0.863 15.388 1.757 1.00 87.12 86 ARG A O 1
ATOM 706 N N . GLN A 1 87 ? -0.592 16.625 -0.098 1.00 88.75 87 GLN A N 1
ATOM 707 C CA . GLN A 1 87 ? -2.002 17.018 -0.201 1.00 88.75 87 GLN A CA 1
ATOM 708 C C . GLN A 1 87 ? -2.918 15.812 -0.423 1.00 88.75 87 GLN A C 1
ATOM 710 O O . GLN A 1 87 ? -3.948 15.704 0.231 1.00 88.75 87 GLN A O 1
ATOM 715 N N . ILE A 1 88 ? -2.533 14.891 -1.310 1.00 88.75 88 ILE A N 1
ATOM 716 C CA . ILE A 1 88 ? -3.289 13.661 -1.577 1.00 88.75 88 ILE A CA 1
ATOM 717 C C . ILE A 1 88 ? -3.335 12.768 -0.332 1.00 88.75 88 ILE A C 1
ATOM 719 O O . ILE A 1 88 ? -4.374 12.186 -0.032 1.00 88.75 88 ILE A O 1
ATOM 723 N N . LEU A 1 89 ? -2.229 12.670 0.407 1.00 90.81 89 LEU A N 1
ATOM 724 C CA . LEU A 1 89 ? -2.164 11.882 1.634 1.00 90.81 89 LEU A CA 1
ATOM 725 C C . LEU A 1 89 ? -3.040 12.482 2.744 1.00 90.81 89 LEU A C 1
ATOM 727 O O . LEU A 1 89 ? -3.756 11.747 3.421 1.00 90.81 89 LEU A O 1
ATOM 731 N N . GLU A 1 90 ? -3.019 13.806 2.915 1.00 92.31 90 GLU A N 1
ATOM 732 C CA . GLU A 1 90 ? -3.903 14.508 3.854 1.00 92.31 90 GLU A CA 1
ATOM 733 C C . GLU A 1 90 ? -5.379 14.348 3.479 1.00 92.31 90 GLU A C 1
ATOM 735 O O . GLU A 1 90 ? -6.218 14.132 4.352 1.00 92.31 90 GLU A O 1
ATOM 740 N N . GLU A 1 91 ? -5.699 14.430 2.189 1.00 92.31 91 GLU A N 1
ATOM 741 C CA . GLU A 1 91 ? -7.047 14.222 1.658 1.00 92.31 91 GLU A CA 1
ATOM 742 C C . GLU A 1 91 ? -7.530 12.787 1.915 1.00 92.31 91 GLU A C 1
ATOM 744 O O . GLU A 1 91 ? -8.606 12.592 2.480 1.00 92.31 91 GLU A O 1
ATOM 749 N N . ALA A 1 92 ? -6.697 11.786 1.617 1.00 92.31 92 ALA A N 1
ATOM 750 C CA . ALA A 1 92 ? -6.985 10.383 1.907 1.00 92.31 92 ALA A CA 1
ATOM 751 C C . ALA A 1 92 ? -7.206 10.135 3.406 1.00 92.31 92 ALA A C 1
ATOM 753 O O . ALA A 1 92 ? -8.140 9.429 3.781 1.00 92.31 92 ALA A O 1
ATOM 754 N N . ARG A 1 93 ? -6.374 10.735 4.268 1.00 92.88 93 ARG A N 1
ATOM 755 C CA . ARG A 1 93 ? -6.494 10.605 5.726 1.00 92.88 93 ARG A CA 1
ATOM 756 C C . ARG A 1 93 ? -7.813 11.181 6.233 1.00 92.88 93 ARG A C 1
ATOM 758 O O . ARG A 1 93 ? -8.504 10.508 6.989 1.00 92.88 93 ARG A O 1
ATOM 765 N N . LYS A 1 94 ? -8.175 12.386 5.781 1.00 93.81 94 LYS A N 1
ATOM 766 C CA . LYS A 1 94 ? -9.450 13.030 6.131 1.00 93.81 94 LYS A CA 1
ATOM 767 C C . LYS A 1 94 ? -10.642 12.202 5.669 1.00 93.81 94 LYS A C 1
ATOM 769 O O . LYS A 1 94 ? -11.610 12.085 6.408 1.00 93.81 94 LYS A O 1
ATOM 774 N N . GLU A 1 95 ? -10.582 11.624 4.473 1.00 91.06 95 GLU A N 1
ATOM 775 C CA . GLU A 1 95 ? -11.685 10.817 3.954 1.00 91.06 95 GLU A CA 1
ATOM 776 C C . GLU A 1 95 ? -11.873 9.517 4.749 1.00 91.06 95 GLU A C 1
ATOM 778 O O . GLU A 1 95 ? -13.002 9.161 5.078 1.00 91.06 95 GLU A O 1
ATOM 783 N N . VAL A 1 96 ? -10.783 8.822 5.094 1.00 91.38 96 VAL A N 1
ATOM 784 C CA . VAL A 1 96 ? -10.843 7.618 5.942 1.00 91.38 96 VAL A CA 1
ATOM 785 C C . VAL A 1 96 ? -11.389 7.968 7.328 1.00 91.38 96 VAL A C 1
ATOM 787 O O . VAL A 1 96 ? -12.303 7.304 7.803 1.00 91.38 96 VAL A O 1
ATOM 790 N N . GLU A 1 97 ? -10.912 9.054 7.937 1.00 91.31 97 GLU A N 1
ATOM 791 C CA . GLU A 1 97 ? -11.378 9.524 9.248 1.00 91.31 97 GLU A CA 1
ATOM 792 C C . GLU A 1 97 ? -12.864 9.932 9.235 1.00 91.31 97 GLU A C 1
ATOM 794 O O . GLU A 1 97 ? -13.628 9.588 10.134 1.00 91.31 97 GLU A O 1
ATOM 799 N N . GLN A 1 98 ? -13.324 10.602 8.175 1.00 91.62 98 GLN A N 1
ATOM 800 C CA . GLN A 1 98 ? -14.746 10.908 7.999 1.00 91.62 98 GLN A CA 1
ATOM 801 C C . GLN A 1 98 ? -15.592 9.641 7.849 1.00 91.62 98 GLN A C 1
ATOM 803 O O . GLN A 1 98 ? -16.696 9.581 8.387 1.00 91.62 98 GLN A O 1
ATOM 808 N N . ARG A 1 99 ? -15.088 8.621 7.143 1.00 90.38 99 ARG A N 1
ATOM 809 C CA . ARG A 1 99 ? -15.781 7.335 6.983 1.00 90.38 99 ARG A CA 1
ATOM 810 C C . ARG A 1 99 ? -15.886 6.575 8.299 1.00 90.38 99 ARG A C 1
ATOM 812 O O . ARG A 1 99 ? -16.959 6.046 8.582 1.00 90.38 99 ARG A O 1
ATOM 819 N N . THR A 1 100 ? -14.824 6.539 9.104 1.00 88.56 100 THR A N 1
ATOM 820 C CA . THR A 1 100 ? -14.855 5.877 10.417 1.00 88.56 100 THR A CA 1
ATOM 821 C C . THR A 1 100 ? -15.850 6.563 11.344 1.00 88.56 100 THR A C 1
ATOM 823 O O . THR A 1 100 ? -16.740 5.903 11.871 1.00 88.56 100 THR A O 1
ATOM 826 N N . VAL A 1 101 ? -15.790 7.896 11.439 1.00 93.19 101 VAL A N 1
ATOM 827 C CA . VAL A 1 101 ? -16.714 8.688 12.268 1.00 93.19 101 VAL A CA 1
ATOM 828 C C . VAL A 1 101 ? -18.164 8.520 11.798 1.00 93.19 101 VAL A C 1
ATOM 830 O O . VAL A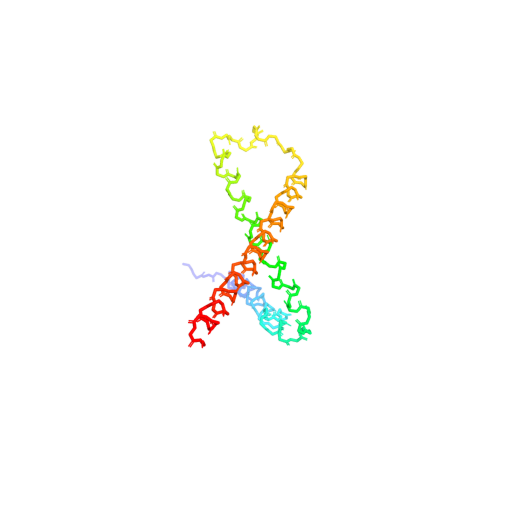 1 101 ? -19.068 8.328 12.609 1.00 93.19 101 VAL A O 1
ATOM 833 N N . ALA A 1 102 ? -18.410 8.539 10.485 1.00 92.75 102 ALA A N 1
ATOM 834 C CA . ALA A 1 102 ? -19.745 8.317 9.932 1.00 92.75 102 ALA A CA 1
ATOM 835 C C . ALA A 1 102 ? -20.285 6.907 10.232 1.00 92.75 102 ALA A C 1
ATOM 837 O O . ALA A 1 102 ? -21.475 6.763 10.521 1.00 92.75 102 ALA A O 1
ATOM 838 N N . GLY A 1 103 ? -19.430 5.880 10.189 1.00 91.94 103 GLY A N 1
ATOM 839 C CA . GLY A 1 103 ? -19.792 4.505 10.542 1.00 91.94 103 GLY A CA 1
ATOM 840 C C . GLY A 1 103 ? -20.155 4.347 12.022 1.00 91.94 103 GLY A C 1
ATOM 841 O O . GLY A 1 103 ? -21.150 3.694 12.349 1.00 91.94 103 GLY A O 1
ATOM 842 N N . GLU A 1 104 ? -19.406 4.998 12.913 1.00 90.38 104 GLU A N 1
ATOM 843 C CA . GLU A 1 104 ? -19.696 5.030 14.352 1.00 90.38 104 GLU A CA 1
ATOM 844 C C . GLU A 1 104 ? -21.034 5.724 14.636 1.00 90.38 104 GLU A C 1
ATOM 846 O O . GLU A 1 104 ? -21.916 5.139 15.265 1.00 90.38 104 GLU A O 1
ATOM 851 N N . LEU A 1 105 ? -21.244 6.918 14.072 1.00 92.00 105 LEU A N 1
ATOM 852 C CA . LEU A 1 105 ? -22.503 7.668 14.177 1.00 92.00 105 LEU A CA 1
ATOM 853 C C . LEU A 1 105 ? -23.711 6.881 13.651 1.00 92.00 105 LEU A C 1
ATOM 855 O O . LEU A 1 105 ? -24.803 6.970 14.216 1.00 92.00 105 LEU A O 1
ATOM 859 N N . ALA A 1 106 ? -23.549 6.135 12.555 1.00 92.19 106 ALA A N 1
ATOM 860 C CA . ALA A 1 106 ? -24.610 5.297 12.004 1.00 92.19 106 ALA A CA 1
ATOM 861 C C . ALA A 1 106 ? -24.971 4.147 12.957 1.00 92.19 106 ALA A C 1
ATOM 863 O O . ALA A 1 106 ? -26.150 3.946 13.251 1.00 92.19 106 ALA A O 1
ATOM 864 N N . SER A 1 107 ? -23.957 3.468 13.497 1.00 92.56 107 SER A N 1
ATOM 865 C CA . SER A 1 107 ? -24.126 2.378 14.465 1.00 92.56 107 SER A CA 1
ATOM 866 C C . SER A 1 107 ? -24.793 2.862 15.758 1.00 92.56 107 SER A C 1
ATOM 868 O O . SER A 1 107 ? -25.646 2.187 16.331 1.00 92.56 107 SER A O 1
ATOM 870 N N . GLU A 1 108 ? -24.444 4.064 16.216 1.00 90.19 108 GLU A N 1
ATOM 871 C CA . GLU A 1 108 ? -25.031 4.688 17.403 1.00 90.19 108 GLU A CA 1
ATOM 872 C C . GLU A 1 108 ? -26.505 5.059 17.195 1.00 90.19 108 GLU A C 1
ATOM 874 O O . GLU A 1 108 ? -27.353 4.786 18.045 1.00 90.19 108 GLU A O 1
ATOM 879 N N . ARG A 1 109 ? -26.847 5.609 16.023 1.00 92.56 109 ARG A N 1
ATOM 880 C CA . ARG A 1 109 ? -28.244 5.883 15.646 1.00 92.56 109 ARG A CA 1
ATOM 881 C C . ARG A 1 109 ? -29.094 4.619 15.624 1.00 92.56 109 ARG A C 1
ATOM 883 O O . ARG A 1 109 ? -30.263 4.676 15.996 1.00 92.56 109 ARG A O 1
ATOM 890 N N . GLU A 1 110 ? -28.529 3.505 15.179 1.00 92.50 110 GLU A N 1
ATOM 891 C CA . GLU A 1 110 ? -29.219 2.217 15.142 1.00 92.50 110 GLU A CA 1
ATOM 892 C C . GLU A 1 110 ? -29.474 1.680 16.555 1.00 92.50 110 GLU A C 1
ATOM 894 O O . GLU A 1 110 ? -30.618 1.371 16.889 1.00 92.50 110 GLU A O 1
ATOM 899 N N . ARG A 1 111 ? -28.471 1.732 17.442 1.00 93.75 111 ARG A N 1
ATOM 900 C CA . ARG A 1 111 ? -28.636 1.396 18.870 1.00 93.75 111 ARG A CA 1
ATOM 901 C C . ARG A 1 111 ? -29.730 2.222 19.545 1.00 93.75 111 ARG A C 1
ATOM 903 O O . ARG A 1 111 ? -30.552 1.674 20.276 1.00 93.75 111 ARG A O 1
ATOM 910 N N . LEU A 1 112 ? -29.776 3.531 19.291 1.00 92.94 112 LEU A N 1
ATOM 911 C CA . LEU A 1 112 ? -30.810 4.408 19.850 1.00 92.94 112 LEU A CA 1
ATOM 912 C C . LEU A 1 112 ? -32.214 4.053 19.341 1.00 92.94 112 LEU A C 1
ATOM 914 O O . LEU A 1 112 ? -33.175 4.117 20.106 1.00 92.94 112 LEU A O 1
ATOM 918 N N . ARG A 1 113 ? -32.345 3.651 18.070 1.00 92.88 113 ARG A N 1
ATOM 919 C CA . ARG A 1 113 ? -33.623 3.183 17.508 1.00 92.88 113 ARG A CA 1
ATOM 920 C C . ARG A 1 113 ? -34.087 1.887 18.164 1.00 92.88 113 ARG A C 1
ATOM 922 O O . ARG A 1 113 ? -35.255 1.792 18.525 1.00 92.88 113 ARG A O 1
ATOM 929 N N . GLU A 1 114 ? -33.187 0.929 18.370 1.00 93.81 114 GLU A N 1
ATOM 930 C CA . GLU A 1 114 ? -33.509 -0.327 19.057 1.00 93.81 114 GLU A CA 1
ATOM 931 C C . GLU A 1 114 ? -33.941 -0.103 20.511 1.00 93.81 114 GLU A C 1
ATOM 933 O O . GLU A 1 114 ? -34.880 -0.743 20.985 1.00 93.81 114 GLU A O 1
ATOM 938 N N . LEU A 1 115 ? -33.276 0.811 21.225 1.00 92.69 115 LEU A N 1
ATOM 939 C CA . LEU A 1 115 ? -33.662 1.189 22.587 1.00 92.69 115 LEU A CA 1
ATOM 940 C C . LEU A 1 115 ? -35.051 1.840 22.611 1.00 92.69 115 LEU A C 1
ATOM 942 O O . LEU A 1 115 ? -35.893 1.439 23.411 1.00 92.69 115 LEU A O 1
ATOM 946 N N . ALA A 1 116 ? -35.325 2.761 21.683 1.00 91.81 116 ALA A N 1
ATOM 947 C CA . ALA A 1 116 ? -36.628 3.412 21.564 1.00 91.81 116 ALA A CA 1
ATOM 948 C C . ALA A 1 116 ? -37.762 2.429 21.203 1.00 91.81 116 ALA A C 1
ATOM 950 O O . ALA A 1 116 ? -38.894 2.590 21.663 1.00 91.81 116 ALA A O 1
ATOM 951 N N . GLU A 1 117 ? -37.490 1.397 20.397 1.00 93.75 117 GLU A N 1
ATOM 952 C CA . GLU A 1 117 ? -38.466 0.333 20.125 1.00 93.75 117 GLU A CA 1
ATOM 953 C C . GLU A 1 117 ? -38.714 -0.575 21.332 1.00 93.75 117 GLU A C 1
ATOM 955 O O . GLU A 1 117 ? -39.841 -1.035 21.524 1.00 93.75 117 GLU A O 1
ATOM 960 N N . LYS A 1 118 ? -37.686 -0.842 22.147 1.00 90.38 118 LYS A N 1
ATOM 961 C CA . LYS A 1 118 ? -37.831 -1.618 23.386 1.00 90.38 118 LYS A CA 1
ATOM 962 C C . LYS A 1 118 ? -38.635 -0.854 24.435 1.00 90.38 118 LYS A C 1
ATOM 964 O O . LYS A 1 118 ? -39.511 -1.456 25.044 1.00 90.38 118 LYS A O 1
ATOM 969 N N . GLU A 1 119 ? -38.405 0.450 24.590 1.00 81.62 119 GLU A N 1
ATOM 970 C CA . GLU A 1 119 ? -39.183 1.295 25.509 1.00 81.62 119 GLU A CA 1
ATOM 971 C C . GLU A 1 119 ? -40.659 1.414 25.110 1.00 81.62 119 GLU A C 1
ATOM 973 O O . GLU A 1 119 ? -41.515 1.444 25.981 1.00 81.62 119 GLU A O 1
ATOM 978 N N . LYS A 1 120 ? -40.988 1.421 23.810 1.00 78.88 120 LYS A N 1
ATOM 979 C CA . LYS A 1 120 ? -42.387 1.445 23.336 1.00 78.88 120 LYS A CA 1
ATOM 980 C C . LYS A 1 120 ? -43.152 0.126 23.503 1.00 78.88 120 LYS A C 1
ATOM 982 O O . LYS A 1 120 ? -44.365 0.118 23.308 1.00 78.88 120 LYS A O 1
ATOM 987 N N . LYS A 1 121 ? -42.458 -0.990 23.747 1.00 71.31 121 LYS A N 1
ATOM 988 C CA . LYS A 1 121 ? -43.058 -2.327 23.926 1.00 71.31 121 LYS A CA 1
ATOM 989 C C . LYS A 1 121 ? -43.302 -2.687 25.399 1.00 71.31 121 LYS A C 1
ATOM 991 O O . LYS A 1 121 ? -43.917 -3.724 25.646 1.00 71.31 121 LYS A O 1
ATOM 996 N N . LEU A 1 122 ? -42.807 -1.870 26.331 1.00 55.38 122 LEU A N 1
ATOM 997 C CA . LEU A 1 122 ? -43.112 -1.905 27.767 1.00 55.38 122 LEU A CA 1
ATOM 998 C C . LEU A 1 122 ? -44.317 -1.011 28.077 1.00 55.38 122 LEU A C 1
ATOM 1000 O O . LEU A 1 122 ? -45.066 -1.383 29.006 1.00 55.38 122 LEU A O 1
#

Foldseek 3Di:
DPDPPVVVVVCVVVCVVVVVVVVCCVPVPPDPVRVLVPDDPVVNVVVVLVVQLVVQLVVVVVVVCVVCVVPDPVVVPCPDPPVVSVVSSVVSNVVVVVVVVVVVVVVVVVVVVVVVVVVVVD

InterPro domains:
  IPR012420 Cbp4 [PF07960] (5-118)
  IPR012420 Cbp4 [PTHR28202] (1-118)

Mean predicted aligned error: 10.18 Å

Radius of gyration: 26.56 Å; Cα contacts (8 Å, |Δi|>4): 22; chains: 1; bounding box: 74×48×64 Å

Organism: NCBI:txid45607

Solvent-accessible surface area (backbone atoms only — not comparable to full-atom values): 6957 Å² total; per-residue (Å²): 130,80,79,52,78,66,54,57,49,50,54,49,54,51,50,49,54,54,50,50,50,53,52,46,50,71,71,73,49,71,54,69,67,59,51,57,66,74,45,54,74,69,56,46,53,52,49,53,56,50,49,51,33,51,56,44,22,52,51,53,50,52,49,57,49,60,78,45,62,92,52,62,71,85,77,57,62,83,76,46,69,69,60,51,50,52,52,41,43,52,50,23,44,51,51,52,52,52,50,53,53,51,51,51,55,50,54,49,54,51,53,53,50,55,52,54,54,53,62,73,75,110